Protein AF-A0A7W0CM43-F1 (afdb_monomer)

Radius of gyration: 15.95 Å; Cα contacts (8 Å, |Δi|>4): 182; chains: 1; bounding box: 46×28×42 Å

Foldseek 3Di:
DVLVCCLPVQLVCCQPPVVVPLAEDSLLLVLLLVLLPDALQVSLVSQLSSQQSNCVRDPHDPDGDQSSNLRSVLSNQLNVQSPDPDDDVCRNLVSLLPSSLVSLVSVLVVVVVPDDPVCCPVPRVVSSVSNCVRHNVSSNVSSVVVVVVVVVVVPD

Organism: NCBI:txid1032476

Nearest PDB structures (foldseek):
  4z7f-assembly2_D  TM=6.558E-01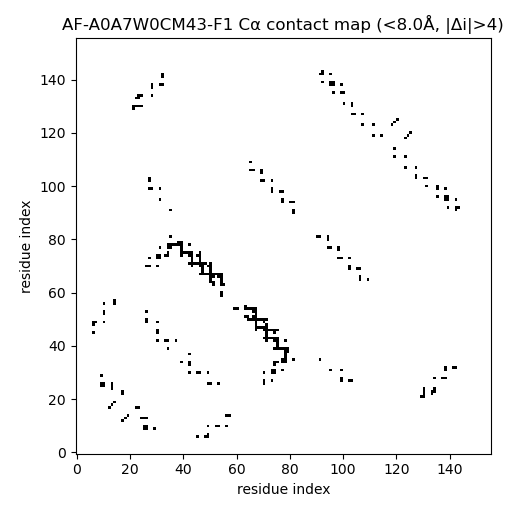  e=3.348E-01  Enterococcus faecalis V583
  4z7f-assembly1_A  TM=5.936E-01  e=2.764E-01  Enterococcus faecalis V583
  4hzu-assembly1_S  TM=6.975E-01  e=8.313E-01  Levilactobacillus brevis
  4z7f-assembly1_B  TM=5.959E-01  e=7.201E-01  Enterococcus faecalis V583
  4z7f-assembly2_C  TM=6.567E-01  e=4.441E+00  Enterococcus faecalis V583

pLDDT: mean 71.33, std 10.5, range [41.44, 88.31]

Sequence (156 aa):
MRYALLVIVVPLLQVTVVNRFGGPDLAVLVTAWLAIGLSPPRAAVFGFAAGLLADLVPPAAEVVGPTAAILCLTGYLCARLSMAREPRPGRKVIVVAVVVPAALLARELVSLAWRQPADWVSGGLAALAVNLAWTLPLALLLSLTRRAQTSRTRRG

Structure (mmCIF, N/CA/C/O backbone):
data_AF-A0A7W0CM43-F1
#
_entry.id   AF-A0A7W0CM43-F1
#
loop_
_atom_site.group_PDB
_atom_site.id
_atom_site.type_symbol
_atom_site.label_atom_id
_atom_site.label_alt_id
_atom_site.label_comp_id
_atom_site.label_asym_id
_atom_site.label_entity_id
_atom_site.label_seq_id
_atom_site.pdbx_PDB_ins_code
_atom_site.Cartn_x
_atom_site.Cartn_y
_atom_site.Cartn_z
_atom_site.occupancy
_atom_site.B_iso_or_equiv
_atom_site.auth_seq_id
_atom_site.auth_comp_id
_atom_site.auth_asym_id
_atom_site.auth_atom_id
_atom_site.pdbx_PDB_model_num
ATOM 1 N N . MET A 1 1 ? -21.682 1.248 -4.415 1.00 49.62 1 MET A N 1
ATOM 2 C CA . MET A 1 1 ? -21.346 2.110 -5.572 1.00 49.62 1 MET A CA 1
ATOM 3 C C . MET A 1 1 ? -20.106 2.982 -5.351 1.00 49.62 1 MET A C 1
ATOM 5 O O . MET A 1 1 ? -19.178 2.875 -6.134 1.00 49.62 1 MET A O 1
ATOM 9 N N . ARG A 1 2 ? -20.016 3.769 -4.265 1.00 58.97 2 ARG A N 1
ATOM 10 C CA . ARG A 1 2 ? -18.892 4.703 -4.007 1.00 58.97 2 ARG A CA 1
ATOM 11 C C . ARG A 1 2 ? -17.476 4.092 -4.051 1.00 58.97 2 ARG A C 1
ATOM 13 O O . ARG A 1 2 ? -16.559 4.724 -4.552 1.00 58.97 2 ARG A O 1
ATOM 20 N N . TYR A 1 3 ? -17.300 2.862 -3.566 1.00 57.34 3 TYR A N 1
ATOM 21 C CA . TYR A 1 3 ? -15.990 2.196 -3.529 1.00 57.34 3 TYR A CA 1
ATOM 22 C C . TYR A 1 3 ? -15.539 1.618 -4.876 1.00 57.34 3 TYR A C 1
ATOM 24 O O . TYR A 1 3 ? -14.344 1.563 -5.134 1.00 57.34 3 TYR A O 1
ATOM 32 N N . ALA A 1 4 ? -16.476 1.226 -5.744 1.00 66.06 4 ALA A N 1
ATOM 33 C CA . ALA A 1 4 ? -16.150 0.699 -7.070 1.00 66.06 4 ALA A CA 1
ATOM 34 C C . ALA A 1 4 ? -15.541 1.787 -7.966 1.00 66.06 4 ALA A C 1
ATOM 36 O O . ALA A 1 4 ? -14.596 1.530 -8.701 1.00 66.06 4 ALA A O 1
ATOM 37 N N . LEU A 1 5 ? -16.026 3.027 -7.827 1.00 64.31 5 LEU A N 1
ATOM 38 C CA . LEU A 1 5 ? -15.476 4.174 -8.543 1.00 64.31 5 LEU A CA 1
ATOM 39 C C . LEU A 1 5 ? -14.011 4.432 -8.156 1.00 64.31 5 LEU A C 1
ATOM 41 O O . LEU A 1 5 ? -13.183 4.661 -9.025 1.00 64.31 5 LEU A O 1
ATOM 45 N N . LEU A 1 6 ? -13.678 4.336 -6.863 1.00 61.91 6 LEU A N 1
ATOM 46 C CA . LEU A 1 6 ? -12.303 4.502 -6.380 1.00 61.91 6 LEU A CA 1
ATOM 47 C C . LEU A 1 6 ? -11.368 3.414 -6.919 1.00 61.91 6 LEU A C 1
ATOM 49 O O . LEU A 1 6 ? -10.243 3.722 -7.286 1.00 61.91 6 LEU A O 1
ATOM 53 N N . VAL A 1 7 ? -11.836 2.167 -7.013 1.00 62.62 7 VAL A N 1
ATOM 54 C CA . VAL A 1 7 ? -11.038 1.054 -7.559 1.00 62.62 7 VAL A CA 1
ATOM 55 C C . VAL A 1 7 ? -10.680 1.262 -9.025 1.00 62.62 7 VAL A C 1
ATOM 57 O O . VAL A 1 7 ? -9.618 0.830 -9.442 1.00 62.62 7 VAL A O 1
ATOM 60 N N . ILE A 1 8 ? -11.537 1.931 -9.795 1.00 63.78 8 ILE A N 1
ATOM 61 C CA . ILE A 1 8 ? -11.318 2.166 -11.227 1.00 63.78 8 ILE A CA 1
ATOM 62 C C . ILE A 1 8 ? -10.523 3.458 -11.452 1.00 63.78 8 ILE A C 1
ATOM 64 O O . ILE A 1 8 ? -9.545 3.474 -12.193 1.00 63.78 8 ILE A O 1
ATOM 68 N N . VAL A 1 9 ? -10.917 4.547 -10.786 1.00 66.25 9 VAL A N 1
ATOM 69 C CA . VAL A 1 9 ? -10.339 5.884 -10.998 1.00 66.25 9 VAL A CA 1
ATOM 70 C C . VAL A 1 9 ? -8.896 5.968 -10.510 1.00 66.25 9 VAL A C 1
ATOM 72 O O . VAL A 1 9 ? -8.079 6.630 -11.138 1.00 66.25 9 VAL A O 1
ATOM 75 N N . VAL A 1 10 ? -8.559 5.299 -9.409 1.00 64.56 10 VAL A N 1
ATOM 76 C CA . VAL A 1 10 ? -7.224 5.386 -8.801 1.00 64.56 10 VAL A CA 1
ATOM 77 C C . VAL A 1 10 ? -6.119 4.806 -9.693 1.00 64.56 10 VAL A C 1
ATOM 79 O O . VAL A 1 10 ? -5.163 5.538 -9.949 1.00 64.56 10 VAL A O 1
ATOM 82 N N . PRO A 1 11 ? -6.219 3.571 -10.222 1.00 58.25 11 PRO A N 1
ATOM 83 C CA . PRO A 1 11 ? -5.207 3.050 -11.140 1.00 58.25 11 PRO A CA 1
ATOM 84 C C . PRO A 1 11 ? -5.145 3.846 -12.453 1.00 58.25 11 PRO A C 1
ATOM 86 O O . PRO A 1 11 ? -4.050 4.098 -12.951 1.00 58.25 11 PRO A O 1
ATOM 89 N N . LEU A 1 12 ? -6.284 4.337 -12.966 1.00 61.41 12 LEU A N 1
ATOM 90 C CA . LEU A 1 12 ? -6.310 5.227 -14.135 1.00 61.41 12 LEU A CA 1
ATOM 91 C C . LEU A 1 12 ? -5.520 6.520 -13.886 1.00 61.41 12 LEU A C 1
ATOM 93 O O . LEU A 1 12 ? -4.721 6.924 -14.729 1.00 61.41 12 LEU A O 1
ATOM 97 N N . LEU A 1 13 ? -5.696 7.151 -12.722 1.00 61.25 13 LEU A N 1
ATOM 98 C CA . LEU A 1 13 ? -4.984 8.379 -12.352 1.00 61.25 13 LEU A CA 1
ATOM 99 C C . LEU A 1 13 ? -3.487 8.126 -12.108 1.00 61.25 13 LEU A C 1
ATOM 101 O O . LEU A 1 13 ? -2.639 8.939 -12.475 1.00 61.25 13 LEU A O 1
ATOM 105 N N . GLN A 1 14 ? -3.157 6.979 -11.514 1.00 55.78 14 GLN A N 1
ATOM 106 C CA . GLN A 1 14 ? -1.780 6.576 -11.240 1.00 55.78 14 GLN A CA 1
ATOM 107 C C . GLN A 1 14 ? -0.979 6.389 -12.528 1.00 55.78 14 GLN A C 1
ATOM 109 O O . GLN A 1 14 ? 0.166 6.827 -12.617 1.00 55.78 14 GLN A O 1
ATOM 114 N N . VAL A 1 15 ? -1.598 5.821 -13.557 1.00 54.41 15 VAL A N 1
ATOM 115 C CA . VAL A 1 15 ? -0.924 5.573 -14.835 1.00 54.41 15 VAL A CA 1
ATOM 116 C C . VAL A 1 15 ? -0.872 6.831 -15.695 1.00 54.41 15 VAL A C 1
ATOM 118 O O . VAL A 1 15 ? 0.152 7.101 -16.316 1.00 54.41 15 VAL A O 1
ATOM 121 N N . THR A 1 16 ? -1.942 7.629 -15.719 1.00 49.59 16 THR A N 1
ATOM 122 C CA . THR A 1 16 ? -2.018 8.815 -16.591 1.00 49.59 16 THR A CA 1
ATOM 123 C C . THR A 1 16 ? -1.238 10.016 -16.065 1.00 49.59 16 THR A C 1
ATOM 125 O O . THR A 1 16 ? -0.692 10.780 -16.860 1.00 49.59 16 THR A O 1
ATOM 128 N N . VAL A 1 17 ? -1.165 10.191 -14.742 1.00 53.25 17 VAL A N 1
ATOM 129 C CA . VAL A 1 17 ? -0.570 11.386 -14.124 1.00 53.25 17 VAL A CA 1
ATOM 130 C C . VAL A 1 17 ? 0.720 11.054 -13.386 1.00 53.25 17 VAL A C 1
ATOM 132 O O . VAL A 1 17 ? 1.715 11.749 -13.551 1.00 53.25 17 VAL A O 1
ATOM 135 N N . VAL A 1 18 ? 0.742 9.991 -12.581 1.00 53.72 18 VAL A N 1
ATOM 136 C CA . VAL A 1 18 ? 1.836 9.769 -11.618 1.00 53.72 18 VAL A CA 1
ATOM 137 C C . VAL A 1 18 ? 3.038 9.062 -12.234 1.00 53.72 18 VAL A C 1
ATOM 139 O O . VAL A 1 18 ? 4.175 9.461 -11.972 1.00 53.72 18 VAL A O 1
ATOM 142 N N . ASN A 1 19 ? 2.806 8.083 -13.113 1.00 53.47 19 ASN A N 1
ATOM 143 C CA . ASN A 1 19 ? 3.884 7.356 -13.792 1.00 53.47 19 ASN A CA 1
ATOM 144 C C . ASN A 1 19 ? 4.724 8.260 -14.720 1.00 53.47 19 ASN A C 1
ATOM 146 O O . ASN A 1 19 ? 5.828 7.902 -15.115 1.00 53.47 19 ASN A O 1
ATOM 150 N N . ARG A 1 20 ? 4.228 9.469 -15.028 1.00 41.53 20 ARG A N 1
ATOM 151 C CA . ARG A 1 20 ? 4.936 10.487 -15.814 1.00 41.53 20 ARG A CA 1
ATOM 152 C C . ARG A 1 20 ? 5.864 11.388 -14.985 1.00 41.53 20 ARG A C 1
ATOM 154 O O . ARG A 1 20 ? 6.720 12.043 -15.568 1.00 41.53 20 ARG A O 1
ATOM 161 N N . PHE A 1 21 ? 5.723 11.415 -13.655 1.00 41.44 21 PHE A N 1
ATOM 162 C CA . PHE A 1 21 ? 6.475 12.320 -12.766 1.00 41.44 21 PHE A CA 1
ATOM 163 C C . PHE A 1 21 ? 7.217 11.620 -11.609 1.00 41.44 21 PHE A C 1
ATOM 165 O O . PHE A 1 21 ? 7.810 12.304 -10.780 1.00 41.44 21 PHE A O 1
ATOM 172 N N . GLY A 1 22 ? 7.199 10.283 -11.524 1.00 54.09 22 GLY A N 1
ATOM 173 C CA . GLY A 1 22 ? 7.863 9.546 -10.434 1.00 54.09 22 GLY A CA 1
ATOM 174 C C . GLY A 1 22 ? 7.218 9.761 -9.056 1.00 54.09 22 GLY A C 1
ATOM 175 O O . GLY A 1 22 ? 7.905 9.732 -8.038 1.00 54.09 22 GLY A O 1
ATOM 176 N N . GLY A 1 23 ? 5.912 10.045 -9.026 1.00 56.50 23 GLY A N 1
ATOM 177 C CA . GLY A 1 23 ? 5.183 10.361 -7.796 1.00 56.50 23 GLY A CA 1
ATOM 178 C C . GLY A 1 23 ? 4.761 9.131 -6.965 1.00 56.50 23 GLY A C 1
ATOM 179 O O . GLY A 1 23 ? 5.104 7.998 -7.297 1.00 56.50 23 GLY A O 1
ATOM 180 N N . PRO A 1 24 ? 4.007 9.345 -5.870 1.00 55.00 24 PRO A N 1
ATOM 181 C CA . PRO A 1 24 ? 3.700 8.327 -4.862 1.00 55.00 24 PRO A CA 1
ATOM 182 C C . PRO A 1 24 ? 2.849 7.175 -5.400 1.00 55.00 24 PRO A C 1
ATOM 184 O O . PRO A 1 24 ? 1.965 7.371 -6.236 1.00 55.00 24 PRO A O 1
ATOM 187 N N . ASP A 1 25 ? 3.031 5.982 -4.835 1.00 70.00 25 ASP A N 1
ATOM 188 C CA . ASP A 1 25 ? 2.206 4.824 -5.172 1.00 70.00 25 ASP A CA 1
ATOM 189 C C . ASP A 1 25 ? 0.764 4.981 -4.656 1.00 70.00 25 ASP A C 1
ATOM 191 O O . ASP A 1 25 ? 0.440 4.654 -3.508 1.00 70.00 25 ASP A O 1
ATOM 195 N N . LEU A 1 26 ? -0.119 5.497 -5.516 1.00 65.00 26 LEU A N 1
ATOM 196 C CA . LEU A 1 26 ? -1.522 5.747 -5.180 1.00 65.00 26 LEU A CA 1
ATOM 197 C C . LEU A 1 26 ? -2.296 4.455 -4.871 1.00 65.00 26 LEU A C 1
ATOM 199 O O . LEU A 1 26 ? -3.220 4.496 -4.060 1.00 65.00 26 LEU A O 1
ATOM 203 N N . ALA A 1 27 ? -1.922 3.312 -5.444 1.00 70.19 27 ALA A N 1
ATOM 204 C CA . ALA A 1 27 ? -2.584 2.029 -5.244 1.00 70.19 27 ALA A CA 1
ATOM 205 C C . ALA A 1 27 ? -2.330 1.521 -3.827 1.00 70.19 27 ALA A C 1
ATOM 207 O O . ALA A 1 27 ? -3.277 1.148 -3.124 1.00 70.19 27 ALA A O 1
ATOM 208 N N . VAL A 1 28 ? -1.080 1.594 -3.360 1.00 68.62 28 VAL A N 1
ATOM 209 C CA . VAL A 1 28 ? -0.735 1.303 -1.961 1.00 68.62 28 VAL A CA 1
ATOM 210 C C . VAL A 1 28 ? -1.426 2.301 -1.025 1.00 68.62 28 VAL A C 1
ATOM 212 O O . VAL A 1 28 ? -2.037 1.892 -0.032 1.00 68.62 28 VAL A O 1
ATOM 215 N N . LEU A 1 29 ? -1.408 3.596 -1.365 1.00 69.06 29 LEU A N 1
ATOM 216 C CA . LEU A 1 29 ? -1.996 4.664 -0.549 1.00 69.06 29 LEU A CA 1
ATOM 217 C C . LEU A 1 29 ? -3.511 4.484 -0.355 1.00 69.06 29 LEU A C 1
ATOM 219 O O . LEU A 1 29 ? -4.019 4.527 0.768 1.00 69.06 29 LEU A O 1
ATOM 223 N N . VAL A 1 30 ? -4.239 4.243 -1.447 1.00 71.56 30 VAL A N 1
ATOM 224 C CA . VAL A 1 30 ? -5.696 4.069 -1.448 1.00 71.56 30 VAL A CA 1
ATOM 225 C C . VAL A 1 30 ? -6.089 2.751 -0.798 1.00 71.56 30 VAL A C 1
ATOM 227 O O . VAL A 1 30 ? -7.050 2.729 -0.026 1.00 71.56 30 VAL A O 1
ATOM 230 N N . THR A 1 31 ? -5.340 1.673 -1.038 1.00 77.38 31 THR A N 1
ATOM 231 C CA . THR A 1 31 ? -5.604 0.370 -0.410 1.00 77.38 31 THR A CA 1
ATOM 232 C C . THR A 1 31 ? -5.449 0.462 1.106 1.00 77.38 31 THR A C 1
ATOM 234 O O . THR A 1 31 ? -6.356 0.067 1.844 1.00 77.38 31 THR A O 1
ATOM 237 N N . ALA A 1 32 ? -4.355 1.059 1.590 1.00 74.62 32 ALA A N 1
ATOM 238 C CA . ALA A 1 32 ? -4.131 1.268 3.019 1.00 74.62 32 ALA A CA 1
ATOM 239 C C . ALA A 1 32 ? -5.202 2.181 3.636 1.00 74.62 32 ALA A C 1
ATOM 241 O O . ALA A 1 32 ? -5.745 1.883 4.704 1.00 74.62 32 ALA A O 1
ATOM 242 N N . TRP A 1 33 ? -5.563 3.266 2.946 1.00 73.94 33 TRP A N 1
ATOM 243 C CA . TRP A 1 33 ? -6.596 4.185 3.411 1.00 73.94 33 TRP A CA 1
ATOM 244 C C . TRP A 1 33 ? -7.965 3.502 3.493 1.00 73.94 33 TRP A C 1
ATOM 246 O O . TRP A 1 33 ? -8.637 3.584 4.521 1.00 73.94 33 TRP A O 1
ATOM 256 N N . LEU A 1 34 ? -8.390 2.773 2.462 1.00 72.88 34 LEU A N 1
ATOM 257 C CA . LEU A 1 34 ? -9.661 2.047 2.469 1.00 72.88 34 LEU A CA 1
ATOM 258 C C . LEU A 1 34 ? -9.683 0.957 3.548 1.00 72.88 34 LEU A C 1
ATOM 260 O O . LEU A 1 34 ? -10.634 0.915 4.331 1.00 72.88 34 LEU A O 1
ATOM 264 N N . ALA A 1 35 ? -8.623 0.158 3.679 1.00 77.62 35 ALA A N 1
ATOM 265 C CA . ALA A 1 35 ? -8.554 -0.982 4.598 1.00 77.62 35 ALA A CA 1
ATOM 266 C C . ALA A 1 35 ? -8.893 -0.643 6.061 1.00 77.62 35 ALA A C 1
ATOM 268 O O . ALA A 1 35 ? -9.509 -1.443 6.758 1.00 77.62 35 ALA A O 1
ATOM 269 N N . ILE A 1 36 ? -8.580 0.570 6.524 1.00 73.69 36 ILE A N 1
ATOM 270 C CA . ILE A 1 36 ? -8.862 1.027 7.899 1.00 73.69 36 ILE A CA 1
ATOM 271 C C . ILE A 1 36 ? -10.372 1.072 8.230 1.00 73.69 36 ILE A C 1
ATOM 273 O O . ILE A 1 36 ? -10.742 1.095 9.408 1.00 73.69 36 ILE A O 1
ATOM 277 N N . GLY A 1 37 ? -11.242 1.134 7.217 1.00 77.62 37 GLY A N 1
ATOM 278 C CA . GLY A 1 37 ? -12.701 1.193 7.368 1.00 77.62 37 GLY A CA 1
ATOM 279 C C . GLY A 1 37 ? -13.444 -0.067 6.918 1.00 77.62 37 GLY A C 1
ATOM 280 O O . GLY A 1 37 ? -14.664 -0.118 7.044 1.00 77.62 37 GLY A O 1
ATOM 281 N N . LEU A 1 38 ? -12.742 -1.069 6.383 1.00 80.44 38 LEU A N 1
ATOM 282 C CA . LEU A 1 38 ? -13.344 -2.299 5.873 1.00 80.44 38 LEU A CA 1
ATOM 283 C C . LEU A 1 38 ? -13.007 -3.499 6.763 1.00 80.44 38 LEU A C 1
ATOM 285 O O . LEU A 1 38 ? -11.992 -3.530 7.450 1.00 80.44 38 LEU A O 1
ATOM 289 N N . SER A 1 39 ? -13.856 -4.525 6.716 1.00 84.25 39 SER A N 1
ATOM 290 C CA . SER A 1 39 ? -13.535 -5.847 7.264 1.00 84.25 39 SER A CA 1
ATOM 291 C C . SER A 1 39 ? -12.361 -6.485 6.503 1.00 84.25 39 SER A C 1
ATOM 293 O O . SER A 1 39 ? -12.304 -6.304 5.281 1.00 84.25 39 SER A O 1
ATOM 295 N N . PRO A 1 40 ? -11.517 -7.315 7.147 1.00 85.50 40 PRO A N 1
ATOM 296 C CA . PRO A 1 40 ? -10.346 -7.929 6.519 1.00 85.50 40 PRO A CA 1
ATOM 297 C C . PRO A 1 40 ? -10.595 -8.621 5.169 1.00 85.50 40 PRO A C 1
ATOM 299 O O . PRO A 1 40 ? -9.872 -8.302 4.228 1.00 85.50 40 PRO A O 1
ATOM 302 N N . PRO A 1 41 ? -11.623 -9.480 4.992 1.00 86.81 41 PRO A N 1
ATOM 303 C CA . PRO A 1 41 ? -11.850 -10.133 3.700 1.00 86.81 41 PRO A CA 1
ATOM 304 C C . PRO A 1 41 ? -12.260 -9.143 2.604 1.00 86.81 41 PRO A C 1
ATOM 306 O O . PRO A 1 41 ? -11.797 -9.246 1.474 1.00 86.81 41 PRO A O 1
ATOM 309 N N . ARG A 1 42 ? -13.067 -8.124 2.929 1.00 81.44 42 ARG A N 1
ATOM 310 C CA . ARG A 1 42 ? -13.408 -7.073 1.957 1.00 81.44 42 ARG A CA 1
ATOM 311 C C . ARG A 1 42 ? -12.168 -6.266 1.571 1.00 81.44 42 ARG A C 1
ATOM 313 O O . ARG A 1 42 ? -11.956 -6.028 0.391 1.00 81.44 42 ARG A O 1
ATOM 320 N N . ALA A 1 43 ? -11.336 -5.885 2.540 1.00 84.25 43 ALA A N 1
ATOM 321 C CA . ALA A 1 43 ? -10.093 -5.162 2.275 1.00 84.25 43 ALA A CA 1
ATOM 322 C C . ALA A 1 43 ? -9.117 -5.972 1.401 1.00 84.25 43 ALA A C 1
ATOM 324 O O . ALA A 1 43 ? -8.479 -5.394 0.526 1.00 84.25 43 ALA A O 1
ATOM 325 N N . ALA A 1 44 ? -9.058 -7.295 1.590 1.00 83.69 44 ALA A N 1
ATOM 326 C CA . ALA A 1 44 ? -8.271 -8.205 0.760 1.00 83.69 44 ALA A CA 1
ATOM 327 C C . ALA A 1 44 ? -8.749 -8.211 -0.700 1.00 83.69 44 ALA A C 1
ATOM 329 O O . ALA A 1 44 ? -7.952 -7.994 -1.606 1.00 83.69 44 ALA A O 1
ATOM 330 N N . VAL A 1 45 ? -10.060 -8.368 -0.929 1.00 84.62 45 VAL A N 1
ATOM 331 C CA . VAL A 1 45 ? -10.655 -8.347 -2.280 1.00 84.62 45 VAL A CA 1
ATOM 332 C C . VAL A 1 45 ? -10.416 -7.004 -2.975 1.00 84.62 45 VAL A C 1
ATOM 334 O O . VAL A 1 45 ? -10.057 -6.973 -4.149 1.00 84.62 45 VAL A O 1
ATOM 337 N N . PHE A 1 46 ? -10.569 -5.893 -2.249 1.00 82.75 46 PHE A N 1
ATOM 338 C CA . PHE A 1 46 ? -10.284 -4.559 -2.782 1.00 82.75 46 PHE A CA 1
ATOM 339 C C . PHE A 1 46 ? -8.806 -4.390 -3.163 1.00 82.75 46 PHE A C 1
ATOM 341 O O . PHE A 1 46 ? -8.521 -3.877 -4.243 1.00 82.75 46 PHE A O 1
ATOM 348 N N . GLY A 1 47 ? -7.881 -4.841 -2.310 1.00 82.81 47 GLY A N 1
ATOM 349 C CA . GLY A 1 47 ? -6.446 -4.809 -2.597 1.00 82.81 47 GLY A CA 1
ATOM 350 C C . GLY A 1 47 ? -6.065 -5.692 -3.786 1.00 82.81 47 GLY A C 1
ATOM 351 O O . GLY A 1 47 ? -5.319 -5.254 -4.655 1.00 82.81 47 GLY A O 1
ATOM 352 N N . PHE A 1 48 ? -6.638 -6.894 -3.877 1.00 86.19 48 PHE A N 1
ATOM 353 C CA . PHE A 1 48 ? -6.434 -7.797 -5.009 1.00 86.19 48 PHE A CA 1
ATOM 354 C C . PHE A 1 48 ? -6.896 -7.170 -6.326 1.00 86.19 48 PHE A C 1
ATOM 356 O O . PHE A 1 48 ? -6.134 -7.137 -7.285 1.00 86.19 48 PHE A O 1
ATOM 363 N N . ALA A 1 49 ? -8.114 -6.618 -6.365 1.00 81.31 49 ALA A N 1
ATOM 364 C CA . ALA A 1 49 ? -8.642 -5.968 -7.562 1.00 81.31 49 ALA A CA 1
ATOM 365 C C . ALA A 1 49 ? -7.788 -4.761 -7.984 1.00 81.31 49 ALA A C 1
ATOM 367 O O . ALA A 1 49 ? -7.504 -4.593 -9.167 1.00 81.31 49 ALA A O 1
ATOM 368 N N . ALA A 1 50 ? -7.339 -3.948 -7.022 1.00 81.06 50 ALA A N 1
ATOM 369 C CA . ALA A 1 50 ? -6.459 -2.816 -7.293 1.00 81.06 50 ALA A CA 1
ATOM 370 C C . ALA A 1 50 ? -5.097 -3.259 -7.850 1.00 81.06 50 ALA A C 1
ATOM 372 O O . ALA A 1 50 ? -4.607 -2.656 -8.801 1.00 81.06 50 ALA A O 1
ATOM 373 N N . GLY A 1 51 ? -4.499 -4.316 -7.296 1.00 79.50 51 GLY A N 1
ATOM 374 C CA . GLY A 1 51 ? -3.220 -4.827 -7.786 1.00 79.50 51 GLY A CA 1
ATOM 375 C C . GLY A 1 51 ? -3.321 -5.572 -9.106 1.00 79.50 51 GLY A C 1
ATOM 376 O O . GLY A 1 51 ? -2.416 -5.451 -9.916 1.00 79.50 51 GLY A O 1
ATOM 377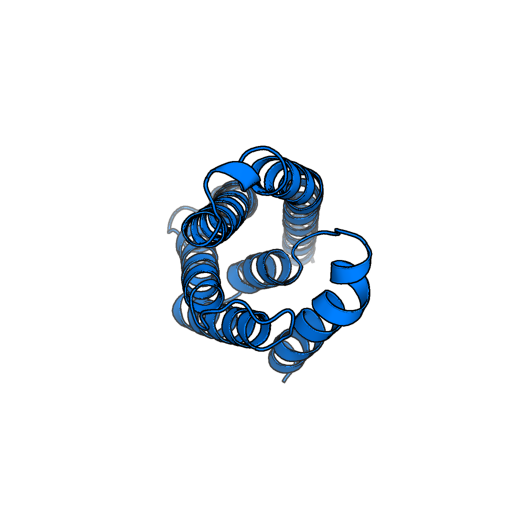 N N . LEU A 1 52 ? -4.446 -6.235 -9.379 1.00 80.38 52 LEU A N 1
ATOM 378 C CA . LEU A 1 52 ? -4.711 -6.818 -10.691 1.00 80.38 52 LEU A CA 1
ATOM 379 C C . LEU A 1 52 ? -4.838 -5.723 -11.756 1.00 80.38 52 LEU A C 1
ATOM 381 O O . LEU A 1 52 ? -4.270 -5.845 -12.832 1.00 80.38 52 LEU A O 1
ATOM 385 N N . LEU A 1 53 ? -5.531 -4.623 -11.445 1.00 76.12 53 LEU A N 1
ATOM 386 C CA . LEU A 1 53 ? -5.569 -3.458 -12.328 1.00 76.12 53 LEU A CA 1
ATOM 387 C C . LEU A 1 53 ? -4.175 -2.849 -12.506 1.00 76.12 53 LEU A C 1
ATOM 389 O O . LEU A 1 53 ? -3.828 -2.491 -13.621 1.00 76.12 53 LEU A O 1
ATOM 393 N N . ALA A 1 54 ? -3.364 -2.766 -11.450 1.00 74.25 54 ALA A N 1
ATOM 394 C CA . ALA A 1 54 ? -1.991 -2.274 -11.558 1.00 74.25 54 ALA A CA 1
ATOM 395 C C . ALA A 1 54 ? -1.104 -3.178 -12.435 1.00 74.25 54 ALA A C 1
ATOM 397 O O . ALA A 1 54 ? -0.323 -2.655 -13.219 1.00 74.25 54 ALA A O 1
ATOM 398 N N . ASP A 1 55 ? -1.263 -4.501 -12.346 1.00 75.00 55 ASP A N 1
ATOM 399 C CA . ASP A 1 55 ? -0.546 -5.464 -13.194 1.00 75.00 55 ASP A CA 1
ATOM 400 C C . ASP A 1 55 ? -1.027 -5.430 -14.660 1.00 75.00 55 ASP A C 1
ATOM 402 O O . ASP A 1 55 ? -0.265 -5.751 -15.568 1.00 75.00 55 ASP A O 1
ATOM 406 N N . LEU A 1 56 ? -2.287 -5.048 -14.909 1.00 69.94 56 LEU A N 1
ATOM 407 C CA . LEU A 1 56 ? -2.870 -4.953 -16.255 1.00 69.94 56 LEU A CA 1
ATOM 408 C C . LEU A 1 56 ? -2.543 -3.641 -16.978 1.00 69.94 56 LEU A C 1
ATOM 410 O O . LEU A 1 56 ? -2.694 -3.573 -18.200 1.00 69.94 56 LEU A O 1
ATOM 414 N N . VAL A 1 57 ? -2.143 -2.589 -16.259 1.00 62.62 57 VAL A N 1
ATOM 415 C CA . VAL A 1 57 ? -1.855 -1.297 -16.885 1.00 62.62 57 VAL A CA 1
ATOM 416 C C . VAL A 1 57 ? -0.366 -1.208 -17.280 1.00 62.62 57 VAL A C 1
ATOM 418 O O . VAL A 1 57 ? 0.492 -1.442 -16.433 1.00 62.62 57 VAL A O 1
ATOM 421 N N . PRO A 1 58 ? -0.019 -0.855 -18.538 1.00 55.00 58 PRO A N 1
ATOM 422 C CA . PRO A 1 58 ? 1.371 -0.851 -19.011 1.00 55.00 58 PRO A CA 1
ATOM 423 C C . PRO A 1 58 ? 2.246 0.193 -18.285 1.00 55.00 58 PRO A C 1
ATOM 425 O O . PRO A 1 58 ? 1.741 1.268 -17.947 1.00 55.00 58 PRO A O 1
ATOM 428 N N . PRO A 1 59 ? 3.560 -0.044 -18.089 1.00 51.22 59 PRO A N 1
ATOM 429 C CA . PRO A 1 59 ? 4.439 -0.910 -18.875 1.00 51.22 59 PRO A CA 1
ATOM 430 C C . PRO A 1 59 ? 4.332 -2.365 -18.427 1.00 51.22 59 PRO A C 1
ATOM 432 O O . PRO A 1 59 ? 4.456 -2.654 -17.244 1.00 51.22 59 PRO A O 1
ATOM 435 N N . ALA A 1 60 ? 4.069 -3.270 -19.371 1.00 47.88 60 ALA A N 1
ATOM 436 C CA . ALA A 1 60 ? 3.920 -4.690 -19.087 1.00 47.88 60 ALA A CA 1
ATOM 437 C C . ALA A 1 60 ? 5.157 -5.206 -18.332 1.00 47.88 60 ALA A C 1
ATOM 439 O O . ALA A 1 60 ? 6.241 -5.305 -18.904 1.00 47.88 60 ALA A O 1
ATOM 440 N N . ALA A 1 61 ? 4.997 -5.513 -17.044 1.00 56.28 61 ALA A N 1
ATOM 441 C CA . ALA A 1 61 ? 5.894 -6.444 -16.385 1.00 56.28 61 ALA A CA 1
ATOM 442 C C . ALA A 1 61 ? 5.709 -7.803 -17.072 1.00 56.28 61 ALA A C 1
ATOM 444 O O . ALA A 1 61 ? 4.593 -8.162 -17.446 1.00 56.28 61 ALA A O 1
ATOM 445 N N . GLU A 1 62 ? 6.784 -8.572 -17.226 1.00 57.44 62 GLU A N 1
ATOM 446 C CA . GLU A 1 62 ? 6.741 -9.885 -17.888 1.00 57.44 62 GLU A CA 1
ATOM 447 C C . GLU A 1 62 ? 5.812 -10.894 -17.173 1.00 57.44 62 GLU A C 1
ATOM 449 O O . GLU A 1 62 ? 5.489 -11.943 -17.728 1.00 57.44 62 GLU A O 1
ATOM 454 N N . VAL A 1 63 ? 5.341 -10.571 -15.956 1.00 66.88 63 VAL A N 1
ATOM 455 C CA . VAL A 1 63 ? 4.503 -11.430 -15.111 1.00 66.88 63 VAL A CA 1
ATOM 456 C C . VAL A 1 63 ? 3.360 -10.644 -14.457 1.00 66.88 63 VAL A C 1
ATOM 458 O O . VAL A 1 63 ? 3.585 -9.692 -13.711 1.00 66.88 63 VAL A O 1
ATOM 461 N N . VAL A 1 64 ? 2.125 -11.104 -14.679 1.00 76.75 64 VAL A N 1
ATOM 462 C CA . VAL A 1 64 ? 0.896 -10.605 -14.033 1.00 76.75 64 VAL A CA 1
ATOM 463 C C . VAL A 1 64 ? 0.665 -11.331 -12.705 1.00 76.75 64 VAL A C 1
ATOM 465 O O . VAL A 1 64 ? 0.830 -12.548 -12.629 1.00 76.75 64 VAL A O 1
ATOM 468 N N . GLY A 1 65 ? 0.234 -10.615 -11.660 1.00 75.31 65 GLY A N 1
ATOM 469 C CA . GLY A 1 65 ? -0.178 -11.198 -10.378 1.00 75.31 65 GLY A CA 1
ATOM 470 C C . GLY A 1 65 ? 0.641 -10.813 -9.135 1.00 75.31 65 GLY A C 1
ATOM 471 O O . GLY A 1 65 ? 0.052 -10.808 -8.046 1.00 75.31 65 GLY A O 1
ATOM 472 N N . PRO A 1 66 ? 1.947 -10.476 -9.207 1.00 82.75 66 PRO A N 1
ATOM 473 C CA . PRO A 1 66 ? 2.699 -10.129 -8.004 1.00 82.75 66 PRO A CA 1
ATOM 474 C C . PRO A 1 66 ? 2.148 -8.897 -7.276 1.00 82.75 66 PRO A C 1
ATOM 476 O O . PRO A 1 66 ? 2.023 -8.914 -6.047 1.00 82.75 66 PRO A O 1
ATOM 479 N N . THR A 1 67 ? 1.742 -7.851 -8.003 1.00 82.50 67 THR A N 1
ATOM 480 C CA . THR A 1 67 ? 1.177 -6.644 -7.380 1.00 82.50 67 THR A CA 1
ATOM 481 C C . THR A 1 67 ? -0.204 -6.928 -6.793 1.00 82.50 67 THR A C 1
ATOM 483 O O . THR A 1 67 ? -0.517 -6.449 -5.697 1.00 82.50 67 THR A O 1
ATOM 486 N N . ALA A 1 68 ? -1.009 -7.769 -7.455 1.00 85.88 68 ALA A N 1
ATOM 487 C CA . ALA A 1 68 ? -2.289 -8.256 -6.930 1.00 85.88 68 ALA A CA 1
ATOM 488 C C . ALA A 1 68 ? -2.140 -8.968 -5.574 1.00 85.88 68 ALA A C 1
ATOM 490 O O . ALA A 1 68 ? -2.878 -8.668 -4.628 1.00 85.88 68 ALA A O 1
ATOM 491 N N . ALA A 1 69 ? -1.161 -9.867 -5.444 1.00 85.00 69 ALA A N 1
ATOM 492 C CA . ALA A 1 69 ? -0.898 -10.583 -4.196 1.00 85.00 69 ALA A CA 1
ATOM 493 C C . ALA A 1 69 ? -0.422 -9.643 -3.072 1.00 85.00 69 ALA A C 1
ATOM 495 O O . ALA A 1 69 ? -0.940 -9.705 -1.950 1.00 85.00 69 ALA A O 1
ATOM 496 N N . ILE A 1 70 ? 0.511 -8.733 -3.376 1.00 87.44 70 ILE A N 1
ATOM 497 C CA . ILE A 1 70 ? 1.049 -7.763 -2.408 1.00 87.44 70 ILE A CA 1
ATOM 498 C C . ILE A 1 70 ? -0.066 -6.861 -1.874 1.00 87.44 70 ILE A C 1
ATOM 500 O O . ILE A 1 70 ? -0.211 -6.707 -0.657 1.00 87.44 70 ILE A O 1
ATOM 504 N N . LEU A 1 71 ? -0.892 -6.285 -2.751 1.00 83.69 71 LEU A N 1
ATOM 505 C CA . LEU A 1 71 ? -1.962 -5.378 -2.328 1.00 83.69 71 LEU A CA 1
ATOM 506 C C . LEU A 1 71 ? -3.102 -6.103 -1.605 1.00 83.69 71 LEU A C 1
ATOM 508 O O . LEU A 1 71 ? -3.655 -5.553 -0.649 1.00 83.69 71 LEU A O 1
ATOM 512 N N . CYS A 1 72 ? -3.406 -7.350 -1.975 1.00 87.88 72 CYS A N 1
ATOM 513 C CA . CYS A 1 72 ? -4.338 -8.205 -1.234 1.00 87.88 72 CYS A CA 1
ATOM 514 C C . CYS A 1 72 ? -3.902 -8.378 0.232 1.00 87.88 72 CYS A C 1
ATOM 516 O O . CYS A 1 72 ? -4.664 -8.077 1.160 1.00 87.88 72 CYS A O 1
ATOM 518 N N . LEU A 1 73 ? -2.645 -8.781 0.449 1.00 88.31 73 LEU A N 1
ATOM 519 C CA . LEU A 1 73 ? -2.066 -8.949 1.785 1.00 88.31 73 LEU A CA 1
ATOM 520 C C . LEU A 1 73 ? -1.9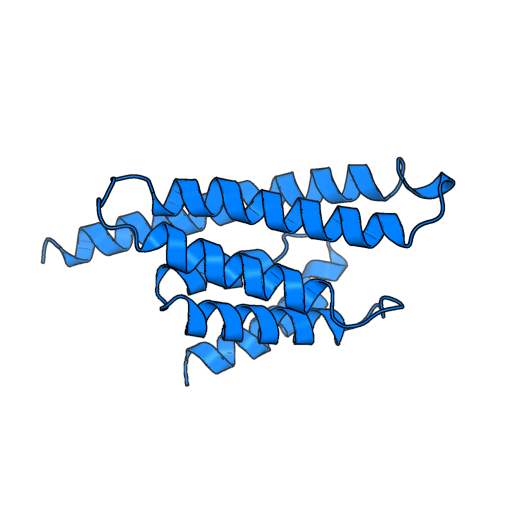99 -7.625 2.550 1.00 88.31 73 LEU A C 1
ATOM 522 O O . LEU A 1 73 ? -2.370 -7.569 3.722 1.00 88.31 73 LEU A O 1
ATOM 526 N N . THR A 1 74 ? -1.589 -6.549 1.881 1.00 86.31 74 THR A N 1
ATOM 527 C CA . THR A 1 74 ? -1.508 -5.197 2.454 1.00 86.31 74 THR A CA 1
ATOM 528 C C . THR A 1 74 ? -2.869 -4.745 2.982 1.00 86.31 74 THR A C 1
ATOM 530 O O . THR A 1 74 ? -2.985 -4.323 4.136 1.00 86.31 74 THR A O 1
ATOM 533 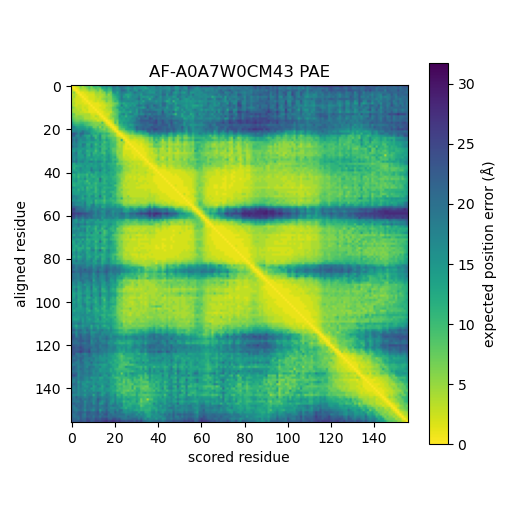N N . GLY A 1 75 ? -3.925 -4.887 2.174 1.00 84.56 75 GLY A N 1
ATOM 534 C CA . GLY A 1 75 ? -5.294 -4.550 2.564 1.00 84.56 75 GLY A CA 1
ATOM 535 C C . GLY A 1 75 ? -5.791 -5.399 3.735 1.00 84.56 75 GLY A C 1
ATOM 536 O O . GLY A 1 75 ? -6.315 -4.862 4.716 1.00 84.56 75 GLY A O 1
ATOM 537 N N . TYR A 1 76 ? -5.568 -6.715 3.676 1.00 86.75 76 TYR A N 1
ATOM 538 C CA . TYR A 1 76 ? -5.941 -7.640 4.746 1.00 86.75 76 TYR A CA 1
ATOM 539 C C . TYR A 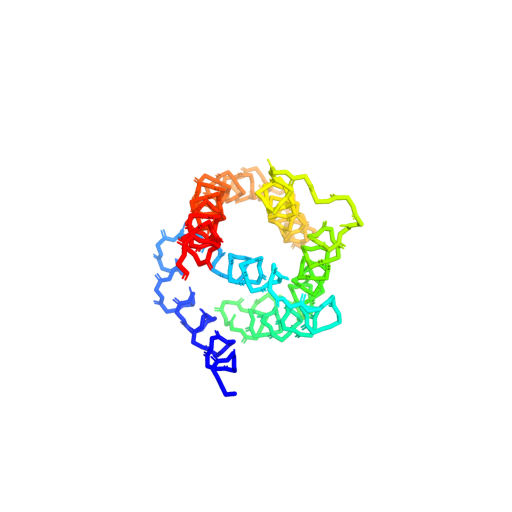1 76 ? -5.254 -7.301 6.075 1.00 86.75 76 TYR A C 1
ATOM 541 O O . TYR A 1 76 ? -5.922 -7.189 7.107 1.00 86.75 76 TYR A O 1
ATOM 549 N N . LEU A 1 77 ? -3.933 -7.099 6.062 1.00 86.00 77 LEU A N 1
ATOM 550 C CA . LEU A 1 77 ? -3.140 -6.798 7.255 1.00 86.00 77 LEU A CA 1
ATOM 551 C C . LEU A 1 77 ? -3.509 -5.437 7.842 1.00 86.00 77 LEU A C 1
ATOM 553 O O . LEU A 1 77 ? -3.732 -5.343 9.050 1.00 86.00 77 LEU A O 1
ATOM 557 N N . CYS A 1 78 ? -3.665 -4.407 7.006 1.00 84.69 78 CYS A N 1
ATOM 558 C CA . CYS A 1 78 ? -4.114 -3.090 7.455 1.00 84.69 78 CYS A CA 1
ATOM 559 C C . CYS A 1 78 ? -5.463 -3.163 8.177 1.00 84.69 78 CYS A C 1
ATOM 561 O O . CYS A 1 78 ? -5.608 -2.603 9.268 1.00 84.69 78 CYS A O 1
ATOM 563 N N . ALA A 1 79 ? -6.437 -3.883 7.615 1.00 84.94 79 ALA A N 1
ATOM 564 C CA . ALA A 1 79 ? -7.751 -4.062 8.226 1.00 84.94 79 ALA A CA 1
ATOM 565 C C . ALA A 1 79 ? -7.678 -4.901 9.513 1.00 84.94 79 ALA A C 1
ATOM 567 O O . ALA A 1 79 ? -8.184 -4.488 10.560 1.00 84.94 79 ALA A O 1
ATOM 568 N N . ARG A 1 80 ? -6.991 -6.050 9.474 1.00 87.56 80 ARG A N 1
ATOM 569 C CA . ARG A 1 80 ? -6.896 -6.989 10.604 1.00 87.56 80 ARG A CA 1
ATOM 570 C C . ARG A 1 80 ? -6.177 -6.377 11.802 1.00 87.56 80 ARG A C 1
ATOM 572 O O . ARG A 1 80 ? -6.670 -6.472 12.925 1.00 87.56 80 ARG A O 1
ATOM 579 N N . LEU A 1 81 ? -5.047 -5.709 11.580 1.00 84.25 81 LEU A N 1
ATOM 580 C CA . LEU A 1 81 ? -4.280 -5.055 12.646 1.00 84.25 81 LEU A CA 1
ATOM 581 C C . LEU A 1 81 ? -4.995 -3.803 13.177 1.00 84.25 81 LEU A C 1
ATOM 583 O O . LEU A 1 81 ? -4.908 -3.483 14.364 1.00 84.25 81 LEU A O 1
ATOM 587 N N . SER A 1 82 ? -5.779 -3.127 12.332 1.00 80.81 82 SER A N 1
ATOM 588 C CA . SER A 1 82 ? -6.617 -2.002 12.759 1.00 80.81 82 SER A CA 1
ATOM 589 C C . SER A 1 82 ? -7.822 -2.416 13.606 1.00 80.81 82 SER A C 1
ATOM 591 O O . SER A 1 82 ? -8.358 -1.554 14.306 1.00 80.81 82 SER A O 1
ATOM 593 N N . MET A 1 83 ? -8.222 -3.694 13.601 1.00 78.12 83 MET A N 1
ATOM 594 C CA . MET A 1 83 ? -9.384 -4.241 14.324 1.00 78.12 83 MET A CA 1
ATOM 595 C C . MET A 1 83 ? -9.058 -4.966 15.643 1.00 78.12 83 MET A C 1
ATOM 597 O O . MET A 1 83 ? -9.964 -5.500 16.274 1.00 78.12 83 MET A O 1
ATOM 601 N N . ALA A 1 84 ? -7.802 -4.979 16.103 1.00 74.38 84 ALA A N 1
ATOM 602 C CA . ALA A 1 84 ? -7.439 -5.674 17.345 1.00 74.38 84 ALA A CA 1
ATOM 603 C C . ALA A 1 84 ? -8.266 -5.217 18.576 1.00 74.38 84 ALA A C 1
ATOM 605 O O . ALA A 1 84 ? -8.711 -4.065 18.659 1.00 74.38 84 ALA A O 1
ATOM 606 N N . ARG A 1 85 ? -8.457 -6.129 19.539 1.00 66.69 85 ARG A N 1
ATOM 607 C CA . ARG A 1 85 ? -9.406 -5.979 20.662 1.00 66.69 85 ARG A CA 1
ATOM 608 C C . ARG A 1 85 ? -9.114 -4.800 21.598 1.00 66.69 85 ARG A C 1
ATOM 610 O O . ARG A 1 85 ? -10.055 -4.236 22.136 1.00 66.69 85 ARG A O 1
ATOM 617 N N . GLU A 1 86 ? -7.856 -4.383 21.743 1.00 75.00 86 GLU A N 1
ATOM 618 C CA . GLU A 1 86 ? -7.475 -3.243 22.593 1.00 75.00 86 GLU A CA 1
ATOM 619 C C . GLU A 1 86 ? -7.328 -1.942 21.785 1.00 75.00 86 GLU A C 1
ATOM 621 O O . GLU A 1 86 ? -6.322 -1.766 21.082 1.00 75.00 86 GLU A O 1
ATOM 626 N N . PRO A 1 87 ? -8.290 -1.004 21.841 1.00 63.19 87 PRO A N 1
ATOM 627 C CA . PRO A 1 87 ? -8.205 0.247 21.098 1.00 63.19 87 PRO A CA 1
ATOM 628 C C . PRO A 1 87 ? -7.113 1.161 21.678 1.00 63.19 87 PRO A C 1
ATOM 630 O O . PRO A 1 87 ? -7.342 1.916 22.616 1.00 63.19 87 PRO A O 1
ATOM 633 N N . ARG A 1 88 ? -5.914 1.134 21.081 1.00 75.31 88 ARG A N 1
ATOM 634 C CA . ARG A 1 88 ? -4.832 2.078 21.405 1.00 75.31 88 ARG A CA 1
ATOM 635 C C . ARG A 1 88 ? -4.933 3.351 20.560 1.00 75.31 88 ARG A C 1
ATOM 637 O O . ARG A 1 88 ? -5.040 3.249 19.326 1.00 75.31 88 ARG A O 1
ATOM 644 N N . PRO A 1 89 ? -4.829 4.552 21.163 1.00 71.19 89 PRO A N 1
ATOM 645 C CA . PRO A 1 89 ? -4.778 5.814 20.439 1.00 71.19 89 PRO A CA 1
ATOM 646 C C . PRO A 1 89 ? -3.440 5.943 19.698 1.00 71.19 89 PRO A C 1
ATOM 648 O O . PRO A 1 89 ? -2.553 6.684 20.067 1.00 71.19 89 PRO A O 1
ATOM 651 N N . GLY A 1 90 ? -3.327 5.288 18.556 1.00 72.81 90 GLY A N 1
ATOM 652 C CA . GLY A 1 90 ? -2.200 5.452 17.629 1.00 72.81 90 GLY A CA 1
ATOM 653 C C . GLY A 1 90 ? -2.198 4.367 16.578 1.00 72.81 90 GLY A C 1
ATOM 654 O O . GLY A 1 90 ? -1.680 4.551 15.485 1.00 72.81 90 GLY A O 1
ATOM 655 N N . ARG A 1 91 ? -2.866 3.252 16.890 1.00 80.12 91 ARG A N 1
ATOM 656 C CA . ARG A 1 91 ? -2.751 1.989 16.173 1.00 80.12 91 ARG A CA 1
ATOM 657 C C . ARG A 1 91 ? -2.940 2.111 14.670 1.00 80.12 91 ARG A C 1
ATOM 659 O O . ARG A 1 91 ? -2.109 1.612 13.937 1.00 80.12 91 ARG A O 1
ATOM 666 N N . LYS A 1 92 ? -3.986 2.797 14.205 1.00 77.94 92 LYS A N 1
ATOM 667 C CA . LYS A 1 92 ? -4.243 2.962 12.763 1.00 77.94 92 LYS A CA 1
ATOM 668 C C . LYS A 1 92 ? -3.076 3.652 12.040 1.00 77.94 92 LYS A C 1
ATOM 670 O O . LYS A 1 92 ? -2.748 3.259 10.933 1.00 77.94 92 LYS A O 1
ATOM 675 N N . VAL A 1 93 ? -2.438 4.631 12.684 1.00 76.06 93 VAL A N 1
ATOM 676 C CA . VAL A 1 93 ? -1.266 5.341 12.144 1.00 76.06 93 VAL A CA 1
ATOM 677 C C . VAL A 1 93 ? -0.055 4.414 12.128 1.00 76.06 93 VAL A C 1
ATOM 679 O O . VAL A 1 93 ? 0.596 4.299 11.103 1.00 76.06 93 VAL A O 1
ATOM 682 N N . ILE A 1 94 ? 0.193 3.693 13.227 1.00 78.75 94 ILE A N 1
ATOM 683 C CA . ILE A 1 94 ? 1.311 2.743 13.342 1.00 78.75 94 ILE A CA 1
ATOM 684 C C . ILE A 1 94 ? 1.184 1.615 12.312 1.00 78.75 94 ILE A C 1
ATOM 686 O O . ILE A 1 94 ? 2.146 1.287 11.633 1.00 78.75 94 ILE A O 1
ATOM 690 N N . VAL A 1 95 ? -0.014 1.046 12.160 1.00 81.06 95 VAL A N 1
ATOM 691 C CA . VAL A 1 95 ? -0.284 -0.014 11.182 1.00 81.06 95 VAL A CA 1
ATOM 692 C C . VAL A 1 95 ? 0.009 0.479 9.771 1.00 81.06 95 VAL A C 1
ATOM 694 O O . VAL A 1 95 ? 0.721 -0.199 9.043 1.00 81.06 95 VAL A O 1
ATOM 697 N N . VAL A 1 96 ? -0.466 1.668 9.397 1.00 77.81 96 VAL A N 1
ATOM 698 C CA . VAL A 1 96 ? -0.160 2.261 8.087 1.00 77.81 96 VAL A CA 1
ATOM 699 C C . VAL A 1 96 ? 1.341 2.518 7.937 1.00 77.81 96 VAL A C 1
ATOM 701 O O . VAL A 1 96 ? 1.914 2.140 6.922 1.00 77.81 96 VAL A O 1
ATOM 704 N N . ALA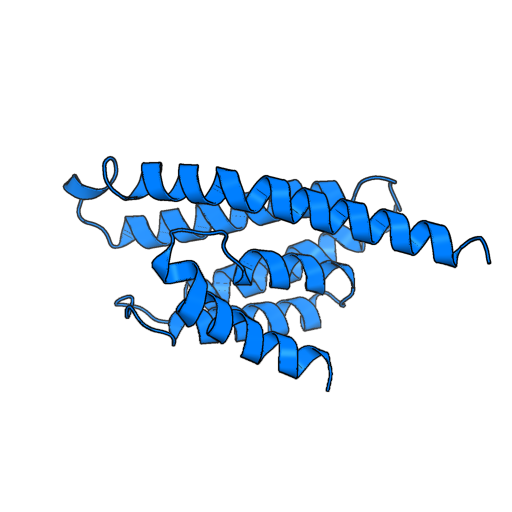 A 1 97 ? 1.988 3.086 8.957 1.00 75.19 97 ALA A N 1
ATOM 705 C CA . ALA A 1 97 ? 3.415 3.404 8.948 1.00 75.19 97 ALA A CA 1
ATOM 706 C C . ALA A 1 97 ? 4.324 2.169 8.843 1.00 75.19 97 ALA A C 1
ATOM 708 O O . ALA A 1 97 ? 5.466 2.312 8.432 1.00 75.19 97 ALA A O 1
ATOM 709 N N . VAL A 1 98 ? 3.838 0.974 9.193 1.00 78.75 98 VAL A N 1
ATOM 710 C CA . VAL A 1 98 ? 4.586 -0.288 9.063 1.00 78.75 98 VAL A CA 1
ATOM 711 C C . VAL A 1 98 ? 4.207 -1.035 7.784 1.00 78.75 98 VAL A C 1
ATOM 713 O O . VAL A 1 98 ? 5.074 -1.480 7.037 1.00 78.75 98 VAL A O 1
ATOM 716 N N . VAL A 1 99 ? 2.910 -1.175 7.508 1.00 81.56 99 VAL A N 1
ATOM 717 C CA . VAL A 1 99 ? 2.408 -2.021 6.416 1.00 81.56 99 VAL A CA 1
ATOM 718 C C . VAL A 1 99 ? 2.655 -1.385 5.044 1.00 81.56 99 VAL A C 1
ATOM 720 O O . VAL A 1 99 ? 2.966 -2.103 4.099 1.00 81.56 99 VAL A O 1
ATOM 723 N N . VAL A 1 100 ? 2.578 -0.054 4.924 1.00 77.19 100 VAL A N 1
ATOM 724 C CA . VAL A 1 100 ? 2.856 0.659 3.662 1.00 77.19 100 VAL A CA 1
ATOM 725 C C . VAL A 1 100 ? 4.314 0.501 3.214 1.00 77.19 100 VAL A C 1
ATOM 727 O O . VAL A 1 100 ? 4.515 0.030 2.096 1.00 77.19 100 VAL A O 1
ATOM 730 N N . PRO A 1 101 ? 5.342 0.820 4.030 1.00 75.31 101 PRO A N 1
ATOM 731 C CA . PRO A 1 101 ? 6.723 0.602 3.607 1.00 75.31 101 PRO A CA 1
ATOM 732 C C . PRO A 1 101 ? 7.026 -0.876 3.359 1.00 75.31 101 PRO A C 1
ATOM 734 O O . PRO A 1 101 ? 7.703 -1.178 2.385 1.00 75.31 101 PRO A O 1
ATOM 737 N N . ALA A 1 102 ? 6.477 -1.803 4.153 1.00 79.00 102 ALA A N 1
ATOM 738 C CA . ALA A 1 102 ? 6.642 -3.235 3.894 1.00 79.00 102 ALA A CA 1
ATOM 739 C C . ALA A 1 102 ? 6.095 -3.656 2.515 1.00 79.00 102 ALA A C 1
ATOM 741 O O . ALA A 1 102 ? 6.735 -4.440 1.818 1.00 79.00 102 ALA A O 1
ATOM 742 N N . ALA A 1 103 ? 4.950 -3.109 2.095 1.00 78.50 103 ALA A N 1
ATOM 743 C CA . ALA A 1 103 ? 4.378 -3.369 0.775 1.00 78.50 103 ALA A CA 1
ATOM 744 C C . ALA A 1 103 ? 5.240 -2.796 -0.364 1.00 78.50 103 ALA A C 1
ATOM 746 O O . ALA A 1 103 ? 5.436 -3.463 -1.378 1.00 78.50 103 ALA A O 1
ATOM 747 N N . LEU A 1 104 ? 5.789 -1.590 -0.181 1.00 78.44 104 LEU A N 1
ATOM 748 C CA . LEU A 1 104 ? 6.703 -0.969 -1.148 1.00 78.44 104 LEU A CA 1
ATOM 749 C C . LEU A 1 104 ? 7.995 -1.780 -1.290 1.00 78.44 104 LEU A C 1
ATOM 751 O O . LEU A 1 104 ? 8.391 -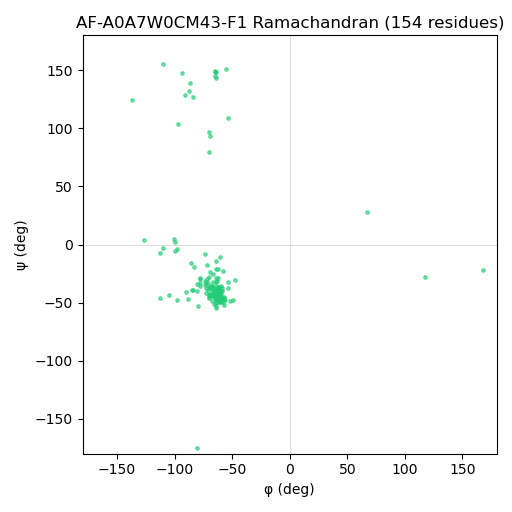2.105 -2.405 1.00 78.44 104 LEU A O 1
ATOM 755 N N . LEU A 1 105 ? 8.603 -2.169 -0.163 1.00 78.44 105 LEU A N 1
ATOM 756 C CA . LEU A 1 105 ? 9.783 -3.035 -0.133 1.00 78.44 105 LEU A CA 1
ATOM 757 C C . LEU A 1 105 ? 9.514 -4.358 -0.858 1.00 78.44 105 LEU A C 1
ATOM 759 O O . LEU A 1 105 ? 10.306 -4.761 -1.703 1.00 78.44 105 LEU A O 1
ATOM 763 N N . ALA A 1 106 ? 8.386 -5.015 -0.568 1.00 80.00 106 ALA A N 1
ATOM 764 C CA . ALA A 1 106 ? 8.019 -6.275 -1.211 1.00 80.00 106 ALA A CA 1
ATOM 765 C C . ALA A 1 106 ? 7.905 -6.132 -2.734 1.00 80.00 106 ALA A C 1
ATOM 767 O O . ALA A 1 106 ? 8.365 -7.003 -3.468 1.00 80.00 106 ALA A O 1
ATOM 768 N N . ARG A 1 107 ? 7.337 -5.023 -3.218 1.00 77.31 107 ARG A N 1
ATOM 769 C CA . ARG A 1 107 ? 7.182 -4.785 -4.655 1.00 77.31 107 ARG A CA 1
ATOM 770 C C . ARG A 1 107 ? 8.517 -4.550 -5.353 1.00 77.31 107 ARG A C 1
ATOM 772 O O . ARG A 1 107 ? 8.754 -5.126 -6.410 1.00 77.31 107 ARG A O 1
ATOM 779 N N . GLU A 1 108 ? 9.399 -3.757 -4.754 1.00 76.31 108 GLU A N 1
ATOM 780 C CA . GLU A 1 108 ? 10.731 -3.532 -5.319 1.00 76.31 108 GLU A CA 1
ATOM 781 C C . GLU A 1 108 ? 11.574 -4.812 -5.282 1.00 76.31 108 GLU A C 1
ATOM 783 O O . GLU A 1 108 ? 12.220 -5.124 -6.277 1.00 76.31 108 GLU A O 1
ATOM 788 N N . LEU A 1 109 ? 11.504 -5.612 -4.209 1.00 78.94 109 LEU A N 1
ATOM 789 C CA . LEU A 1 109 ? 12.171 -6.920 -4.137 1.00 78.94 109 LEU A CA 1
ATOM 790 C C . LEU A 1 109 ? 11.692 -7.875 -5.232 1.00 78.94 109 LEU A C 1
ATOM 792 O O . LEU A 1 109 ? 12.510 -8.543 -5.862 1.00 78.94 109 LEU A O 1
ATOM 796 N N . VAL A 1 110 ? 10.382 -7.910 -5.491 1.00 78.50 110 VAL A N 1
ATOM 797 C CA . VAL A 1 110 ? 9.834 -8.664 -6.623 1.00 78.50 110 VAL A CA 1
ATOM 798 C C . VAL A 1 110 ? 10.391 -8.122 -7.933 1.00 78.50 110 VAL A C 1
ATOM 800 O O . VAL A 1 110 ? 10.841 -8.907 -8.754 1.00 78.50 110 VAL A O 1
ATOM 803 N N . SER A 1 111 ? 10.414 -6.803 -8.131 1.00 73.88 111 SER A N 1
ATOM 804 C CA . SER A 1 111 ? 10.937 -6.210 -9.368 1.00 73.88 111 SER A CA 1
ATOM 805 C C . SER A 1 111 ? 12.423 -6.516 -9.590 1.00 73.88 111 SER A C 1
ATOM 807 O O . SER A 1 111 ? 12.843 -6.759 -10.717 1.00 73.88 111 SER A O 1
ATOM 809 N N . LEU A 1 112 ? 13.209 -6.544 -8.512 1.00 75.38 112 LEU A N 1
ATOM 810 C CA . LEU A 1 112 ? 14.633 -6.845 -8.528 1.00 75.38 112 LEU A CA 1
ATOM 811 C C . LEU A 1 112 ? 14.898 -8.307 -8.889 1.00 75.38 112 LEU A C 1
ATOM 813 O O . LEU A 1 112 ? 15.837 -8.576 -9.628 1.00 75.38 112 LEU A O 1
ATOM 817 N N . ALA A 1 113 ? 14.043 -9.236 -8.448 1.00 78.50 113 ALA A N 1
ATOM 818 C CA . ALA A 1 113 ? 14.151 -10.651 -8.809 1.00 78.50 113 ALA A CA 1
ATOM 819 C C . ALA A 1 113 ? 14.106 -10.892 -10.331 1.00 78.50 113 ALA A C 1
ATOM 821 O O . ALA A 1 113 ? 14.627 -11.900 -10.800 1.00 78.50 113 ALA A O 1
ATOM 822 N N . TRP A 1 114 ? 13.526 -9.959 -11.092 1.00 73.44 114 TRP A N 1
ATOM 823 C CA . TRP A 1 114 ? 13.450 -10.006 -12.553 1.00 73.44 114 TRP A CA 1
ATOM 824 C C . TRP A 1 114 ? 14.513 -9.144 -13.259 1.00 73.44 114 TRP A C 1
ATOM 826 O O . TRP A 1 114 ? 14.606 -9.180 -14.483 1.00 73.44 114 TRP A O 1
ATOM 836 N N . ARG A 1 115 ? 15.326 -8.362 -12.529 1.00 69.88 115 ARG A N 1
ATOM 837 C CA . ARG A 1 115 ? 16.359 -7.485 -13.112 1.00 69.88 115 ARG A CA 1
ATOM 838 C C . ARG A 1 115 ? 17.727 -8.156 -13.175 1.00 69.88 115 ARG A C 1
ATOM 840 O O . ARG A 1 115 ? 18.130 -8.905 -12.285 1.00 69.88 115 ARG A O 1
ATOM 847 N N . GLN A 1 116 ? 18.497 -7.800 -14.201 1.00 74.56 116 GLN A N 1
ATOM 848 C CA . GLN A 1 116 ? 19.887 -8.230 -14.340 1.00 74.56 116 GLN A CA 1
ATOM 849 C C . GLN A 1 116 ? 20.759 -7.654 -13.205 1.00 74.56 116 GLN A C 1
ATOM 851 O O . GLN A 1 116 ? 20.532 -6.508 -12.815 1.00 74.56 116 GLN A O 1
ATOM 856 N N . PRO A 1 117 ? 21.777 -8.386 -12.698 1.00 67.62 117 PRO A N 1
ATOM 857 C CA . PRO A 1 117 ? 22.680 -7.973 -11.606 1.00 67.62 117 PRO A CA 1
ATOM 858 C C . PRO A 1 117 ? 23.275 -6.562 -11.734 1.00 67.62 117 PRO A C 1
ATOM 860 O O . PRO A 1 117 ? 23.513 -5.890 -10.733 1.00 67.62 117 PRO A O 1
ATOM 863 N N . ALA A 1 118 ? 23.474 -6.089 -12.964 1.00 68.19 118 ALA A N 1
ATOM 864 C CA . ALA A 1 118 ? 24.026 -4.768 -13.248 1.00 68.19 118 ALA A CA 1
ATOM 865 C C . ALA A 1 118 ? 23.080 -3.599 -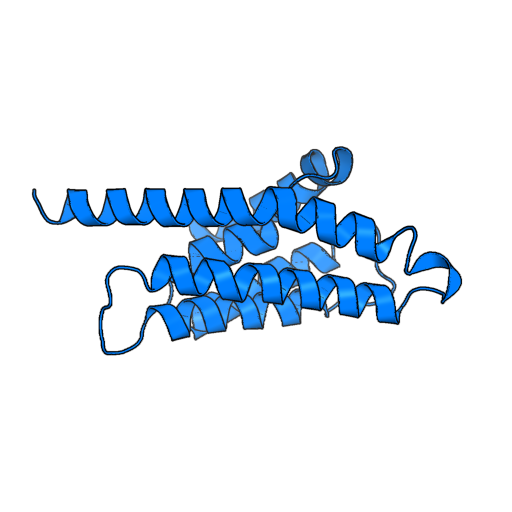12.886 1.00 68.19 118 ALA A C 1
ATOM 867 O O . ALA A 1 118 ? 23.556 -2.501 -12.602 1.00 68.19 118 ALA A O 1
ATOM 868 N N . ASP A 1 119 ? 21.763 -3.828 -12.820 1.00 67.38 119 ASP A N 1
ATOM 869 C CA . ASP A 1 119 ? 20.751 -2.762 -12.697 1.00 67.38 119 ASP A CA 1
ATOM 870 C C . ASP A 1 119 ? 20.239 -2.546 -11.259 1.00 67.38 119 ASP A C 1
ATOM 872 O O . ASP A 1 119 ? 19.351 -1.721 -11.009 1.00 67.38 119 ASP A O 1
ATOM 876 N N . TRP A 1 120 ? 20.779 -3.292 -10.288 1.00 66.62 120 TRP A N 1
ATOM 877 C CA . TRP A 1 120 ? 20.273 -3.323 -8.908 1.00 66.62 120 TRP A CA 1
ATOM 878 C C . TRP A 1 120 ? 20.522 -2.002 -8.177 1.00 66.62 120 TRP A C 1
ATOM 880 O O . TRP A 1 120 ? 19.643 -1.487 -7.483 1.00 66.62 120 TRP A O 1
ATOM 890 N N . VAL A 1 121 ? 21.718 -1.437 -8.357 1.00 66.38 121 VAL A N 1
ATOM 891 C CA . VAL A 1 121 ? 22.178 -0.249 -7.622 1.00 66.38 121 VAL A CA 1
ATOM 892 C C . VAL A 1 121 ? 21.679 1.045 -8.269 1.00 66.38 121 VAL A C 1
ATOM 894 O O . VAL A 1 121 ? 21.270 1.963 -7.563 1.00 66.38 121 VAL A O 1
ATOM 897 N N . SER A 1 122 ? 21.667 1.111 -9.602 1.00 61.53 122 SER A N 1
ATOM 898 C CA . SER A 1 122 ? 21.288 2.306 -10.366 1.00 61.53 122 SER A CA 1
ATOM 899 C C . SER A 1 122 ? 19.771 2.494 -10.486 1.00 61.53 122 SER A C 1
ATOM 901 O O . SER A 1 122 ? 19.300 3.629 -10.472 1.00 61.53 122 SER A O 1
ATOM 903 N N . GLY A 1 123 ? 18.999 1.404 -10.578 1.00 63.22 123 GLY A N 1
ATOM 904 C CA . GLY A 1 123 ? 17.550 1.456 -10.797 1.00 63.22 123 GLY A CA 1
ATOM 905 C C . GLY A 1 123 ? 16.698 1.149 -9.565 1.00 63.22 123 GLY A C 1
ATOM 906 O O . GLY A 1 123 ? 15.715 1.843 -9.318 1.00 63.22 123 GLY A O 1
ATOM 907 N N . GLY A 1 124 ? 17.056 0.120 -8.789 1.00 66.25 124 GLY A N 1
ATOM 908 C CA . GLY A 1 124 ? 16.201 -0.395 -7.710 1.00 66.25 124 GLY A CA 1
ATOM 909 C C . GLY A 1 124 ? 16.255 0.425 -6.421 1.00 66.25 124 GLY A C 1
ATOM 910 O O . GLY A 1 124 ? 15.228 0.870 -5.912 1.00 66.25 124 GLY A O 1
ATOM 911 N N . LEU A 1 125 ? 17.459 0.674 -5.896 1.00 67.56 125 LEU A N 1
ATOM 912 C CA . LEU A 1 125 ? 17.624 1.401 -4.628 1.00 67.56 125 LEU A CA 1
ATOM 913 C C . LEU A 1 125 ? 17.176 2.866 -4.726 1.00 67.56 125 LEU A C 1
ATOM 915 O O . LEU A 1 125 ? 16.561 3.389 -3.795 1.00 67.56 125 LEU A O 1
ATOM 919 N N . ALA A 1 126 ? 17.430 3.514 -5.865 1.00 66.25 126 ALA A N 1
ATOM 920 C CA . ALA A 1 126 ? 16.991 4.882 -6.120 1.00 66.25 126 ALA A CA 1
ATOM 921 C C . ALA A 1 126 ? 15.458 4.985 -6.213 1.00 66.25 126 ALA A C 1
ATOM 923 O O . ALA A 1 126 ? 14.866 5.865 -5.587 1.00 66.25 126 ALA A O 1
ATOM 924 N N . ALA A 1 127 ? 14.803 4.059 -6.924 1.00 66.56 127 ALA A N 1
ATOM 925 C CA . ALA A 1 127 ? 13.344 4.024 -7.029 1.00 66.56 127 ALA A CA 1
ATOM 926 C C . ALA A 1 127 ? 12.681 3.784 -5.666 1.00 66.56 127 ALA A C 1
ATOM 928 O O . ALA A 1 127 ? 11.744 4.494 -5.303 1.00 66.56 127 ALA A O 1
ATOM 929 N N . LEU A 1 128 ? 13.216 2.856 -4.868 1.00 67.81 128 LEU A N 1
ATOM 930 C CA . LEU A 1 128 ? 12.745 2.574 -3.511 1.00 67.81 128 LEU A CA 1
ATOM 931 C C . LEU A 1 128 ? 12.848 3.806 -2.599 1.00 67.81 128 LEU A C 1
ATOM 933 O O . LEU A 1 128 ? 11.890 4.142 -1.902 1.00 67.81 128 LEU A O 1
ATOM 937 N N . ALA A 1 129 ? 13.991 4.500 -2.629 1.00 70.50 129 ALA A N 1
ATOM 938 C CA . ALA A 1 129 ? 14.228 5.696 -1.824 1.00 70.50 129 ALA A CA 1
ATOM 939 C C . ALA A 1 129 ? 13.280 6.842 -2.205 1.00 70.50 129 ALA A C 1
ATOM 941 O O . ALA A 1 129 ? 12.658 7.443 -1.327 1.00 70.50 129 ALA A O 1
ATOM 942 N N . VAL A 1 130 ? 13.109 7.101 -3.506 1.00 70.31 130 VAL A N 1
ATOM 943 C CA . VAL A 1 130 ? 12.173 8.117 -4.010 1.00 70.31 130 VAL A CA 1
ATOM 944 C C . VAL A 1 130 ? 10.736 7.759 -3.628 1.00 70.31 130 VAL A C 1
ATOM 946 O O . VAL A 1 130 ? 10.001 8.599 -3.110 1.00 70.31 130 VAL A O 1
ATOM 949 N N . ASN A 1 131 ? 10.333 6.501 -3.801 1.00 67.06 131 ASN A N 1
ATOM 950 C CA . ASN A 1 131 ? 8.962 6.077 -3.538 1.00 67.06 131 ASN A CA 1
ATOM 951 C C . ASN A 1 131 ? 8.626 6.104 -2.033 1.00 67.06 131 ASN A C 1
ATOM 953 O O . ASN A 1 131 ? 7.533 6.524 -1.644 1.00 67.06 131 ASN A O 1
ATOM 957 N N . LEU A 1 132 ? 9.578 5.745 -1.164 1.00 70.94 132 LEU A N 1
ATOM 958 C CA . LEU A 1 132 ? 9.449 5.904 0.290 1.00 70.94 132 LEU A CA 1
ATOM 959 C C . LEU A 1 132 ? 9.360 7.377 0.701 1.00 70.94 132 LEU A C 1
ATOM 961 O O . LEU A 1 132 ? 8.524 7.714 1.544 1.00 70.94 132 LEU A O 1
ATOM 965 N N . ALA A 1 133 ? 10.172 8.245 0.088 1.00 78.56 133 ALA A N 1
ATOM 966 C CA . ALA A 1 133 ? 10.214 9.671 0.403 1.00 78.56 133 ALA A CA 1
ATOM 967 C C . ALA A 1 133 ? 8.863 10.365 0.178 1.00 78.56 133 ALA A C 1
ATOM 969 O O . ALA A 1 133 ? 8.485 11.226 0.969 1.00 78.56 133 ALA A O 1
ATOM 970 N N . TRP A 1 134 ? 8.104 9.960 -0.844 1.00 65.50 134 TRP A N 1
ATOM 971 C CA . TRP A 1 134 ? 6.782 10.529 -1.127 1.00 65.50 134 TRP A CA 1
ATOM 972 C C . TRP A 1 134 ? 5.637 9.794 -0.419 1.00 65.50 134 TRP A C 1
ATOM 974 O O . TRP A 1 134 ? 4.711 10.425 0.101 1.00 65.50 134 TRP A O 1
ATOM 984 N N . THR A 1 135 ? 5.680 8.461 -0.372 1.00 68.62 135 THR A N 1
ATOM 985 C CA . THR A 1 135 ? 4.525 7.652 0.053 1.00 68.62 135 THR A CA 1
ATOM 986 C C . THR A 1 135 ? 4.351 7.634 1.572 1.00 68.62 135 THR A C 1
ATOM 988 O O . THR A 1 135 ? 3.219 7.671 2.060 1.00 68.62 135 THR A O 1
ATOM 991 N N . LEU A 1 136 ? 5.445 7.643 2.341 1.00 72.69 136 LEU A N 1
ATOM 992 C CA . LEU A 1 136 ? 5.383 7.665 3.806 1.00 72.69 136 LEU A CA 1
ATOM 993 C C . LEU A 1 136 ? 4.737 8.937 4.374 1.00 72.69 136 LEU A C 1
ATOM 995 O O . LEU A 1 136 ? 3.783 8.802 5.150 1.00 72.69 136 LEU A O 1
ATOM 999 N N . PRO A 1 137 ? 5.177 10.159 4.008 1.00 77.12 137 PRO A N 1
ATOM 1000 C CA . PRO A 1 137 ? 4.563 11.370 4.541 1.00 77.12 137 PRO A CA 1
ATOM 1001 C C . PRO A 1 137 ? 3.089 11.488 4.151 1.00 77.12 137 PRO A C 1
ATOM 1003 O O . PRO A 1 137 ? 2.273 11.866 4.991 1.00 77.12 137 PRO A O 1
ATOM 1006 N N . LEU A 1 138 ? 2.706 11.093 2.932 1.00 73.25 138 LEU A N 1
ATOM 1007 C CA . LEU A 1 138 ? 1.307 11.127 2.494 1.00 73.25 138 LEU A CA 1
ATOM 1008 C C . LEU A 1 138 ? 0.434 10.098 3.217 1.00 73.25 138 LEU A C 1
ATOM 1010 O O . LEU A 1 138 ? -0.667 10.428 3.663 1.00 73.25 138 LEU A O 1
ATOM 1014 N N . ALA A 1 139 ? 0.920 8.867 3.388 1.00 73.00 139 ALA A N 1
ATOM 1015 C CA . ALA A 1 139 ? 0.203 7.837 4.134 1.00 73.00 139 ALA A CA 1
ATOM 1016 C C . ALA A 1 139 ? 0.004 8.260 5.600 1.00 73.00 139 ALA A C 1
ATOM 1018 O O . ALA A 1 139 ? -1.085 8.098 6.165 1.00 73.00 139 ALA A O 1
ATOM 1019 N N . LEU A 1 140 ? 1.029 8.882 6.193 1.00 74.12 140 LEU A N 1
ATOM 1020 C CA . LEU A 1 140 ? 0.962 9.440 7.538 1.00 74.12 140 LEU A CA 1
ATOM 1021 C C . LEU A 1 140 ? -0.061 10.582 7.606 1.00 74.12 140 LEU A C 1
ATOM 1023 O O . LEU A 1 140 ? -0.971 10.530 8.435 1.00 74.12 140 LEU A O 1
ATOM 1027 N N . LEU A 1 141 ? 0.003 11.553 6.694 1.00 78.62 141 LEU A N 1
ATOM 1028 C CA . LEU A 1 141 ? -0.921 12.690 6.634 1.00 78.62 141 LEU A CA 1
ATOM 1029 C C . LEU A 1 141 ? -2.388 12.233 6.512 1.00 78.62 141 LEU A C 1
ATOM 1031 O O . LEU A 1 141 ? -3.264 12.694 7.249 1.00 78.62 141 LEU A O 1
ATOM 1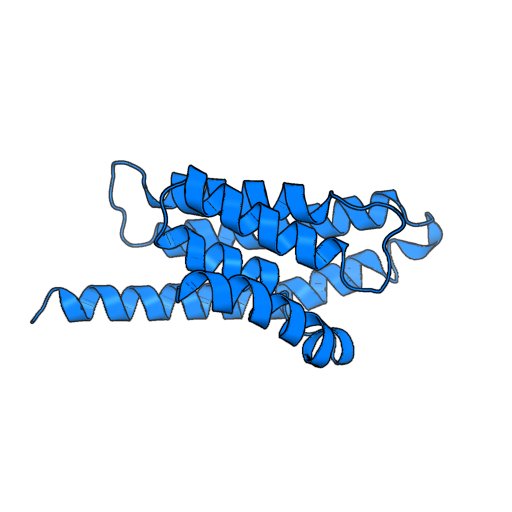035 N N . LEU A 1 142 ? -2.668 11.265 5.635 1.00 75.25 142 LEU A N 1
ATOM 1036 C CA . LEU A 1 142 ? -4.014 10.711 5.446 1.00 75.25 142 LEU A CA 1
ATOM 1037 C C . LEU A 1 142 ? -4.515 9.929 6.669 1.00 75.25 142 LEU A C 1
ATOM 1039 O O . LEU A 1 142 ? -5.713 9.921 6.973 1.00 75.25 142 LEU A O 1
ATOM 1043 N N . SER A 1 143 ? -3.612 9.283 7.406 1.00 71.94 143 SER A N 1
ATOM 1044 C CA . SER A 1 143 ? -3.963 8.597 8.652 1.00 71.94 143 SER A CA 1
ATOM 1045 C C . SER A 1 143 ? -4.266 9.579 9.796 1.00 71.94 143 SER A C 1
ATOM 1047 O O . SER A 1 143 ? -5.163 9.326 10.610 1.00 71.94 143 SER A O 1
ATOM 1049 N N . LEU A 1 144 ? -3.588 10.733 9.822 1.00 74.62 144 LEU A N 1
ATOM 1050 C CA . LEU A 1 144 ? -3.811 11.813 10.787 1.00 74.62 144 LEU A CA 1
ATOM 1051 C C . LEU A 1 144 ? -5.121 12.568 10.519 1.00 74.62 144 LEU A C 1
ATOM 1053 O O . LEU A 1 144 ? -5.888 12.818 11.451 1.00 74.62 144 LEU A O 1
ATOM 1057 N N . THR A 1 145 ? -5.443 12.861 9.259 1.00 75.31 145 THR A N 1
ATOM 1058 C CA . THR A 1 145 ? -6.716 13.519 8.896 1.00 75.31 145 THR A CA 1
ATOM 1059 C C . THR A 1 145 ? -7.926 12.655 9.252 1.00 75.31 145 THR A C 1
ATOM 1061 O O . THR A 1 145 ? -8.892 13.146 9.840 1.00 75.31 145 THR A O 1
ATOM 1064 N N . ARG A 1 146 ? -7.853 11.337 9.016 1.00 67.44 146 ARG A N 1
ATOM 1065 C CA . ARG A 1 146 ? -8.901 10.401 9.458 1.00 67.44 146 ARG A CA 1
ATOM 1066 C C . ARG A 1 146 ? -9.077 10.364 10.973 1.00 67.44 146 ARG A C 1
ATOM 1068 O O . ARG A 1 146 ? -10.210 10.257 11.441 1.00 67.44 146 ARG A O 1
ATOM 1075 N N . ARG A 1 147 ? -7.991 10.471 11.749 1.00 66.75 147 ARG A N 1
ATOM 1076 C CA . ARG A 1 147 ? -8.076 10.589 13.217 1.00 66.75 147 ARG A CA 1
ATOM 1077 C C . ARG A 1 147 ? -8.860 11.826 13.637 1.00 66.75 147 ARG A C 1
ATOM 1079 O O . ARG A 1 147 ? -9.750 11.707 14.479 1.00 66.75 147 ARG A O 1
ATOM 1086 N N . ALA A 1 148 ? -8.559 12.972 13.029 1.00 64.00 148 ALA A N 1
ATOM 1087 C CA . ALA A 1 148 ? -9.226 14.239 13.321 1.00 64.00 148 ALA A CA 1
ATOM 1088 C C . ALA A 1 148 ? -10.724 14.222 12.964 1.00 64.00 148 ALA A C 1
ATOM 1090 O O . ALA A 1 148 ? -11.537 14.826 13.659 1.00 64.00 148 ALA A O 1
ATOM 1091 N N . GLN A 1 149 ? -11.121 13.486 11.923 1.00 64.94 149 GLN A N 1
ATOM 1092 C CA . GLN A 1 149 ? -12.538 13.319 11.585 1.00 64.94 149 GLN A CA 1
ATOM 1093 C C . GLN A 1 149 ? -13.278 12.455 12.613 1.00 64.94 149 GLN A C 1
ATOM 1095 O O . GLN A 1 149 ? -14.363 12.824 13.057 1.00 64.94 149 GLN A O 1
ATOM 1100 N N . THR A 1 150 ? -12.674 11.346 13.057 1.00 60.09 150 THR A N 1
ATOM 1101 C CA . THR A 1 150 ? -13.298 10.459 14.055 1.00 60.09 150 THR A CA 1
ATOM 1102 C C . THR A 1 150 ? -13.452 11.082 15.445 1.00 60.09 150 THR A C 1
ATOM 1104 O O . THR A 1 150 ? -14.335 10.668 16.193 1.00 60.09 150 THR A O 1
ATOM 1107 N N . SER A 1 151 ? -12.623 12.065 15.815 1.00 59.34 151 SER A N 1
ATOM 1108 C CA . SER A 1 151 ? -12.779 12.791 17.083 1.00 59.34 151 SER A CA 1
ATOM 1109 C C . SER A 1 151 ? -13.897 13.835 17.029 1.00 59.34 151 SER A C 1
ATOM 1111 O O . SER A 1 151 ? -14.540 14.084 18.047 1.00 59.34 151 SER A O 1
ATOM 1113 N N . ARG A 1 152 ? -14.170 14.409 15.849 1.00 59.34 152 ARG A N 1
ATOM 1114 C CA . ARG A 1 152 ? -15.210 15.429 15.651 1.00 59.34 152 ARG A CA 1
ATOM 1115 C C . ARG A 1 152 ? -16.624 14.849 15.707 1.00 59.34 152 ARG A C 1
ATOM 1117 O O . ARG A 1 152 ? -17.493 15.454 16.315 1.00 59.34 152 ARG A O 1
ATOM 1124 N N . THR A 1 153 ? -16.834 13.647 15.174 1.00 59.06 153 THR A N 1
ATOM 1125 C CA . THR A 1 153 ? -18.127 12.932 15.227 1.00 59.06 153 THR A CA 1
ATOM 1126 C C . THR A 1 153 ? -18.478 12.360 16.603 1.00 59.06 153 THR A C 1
ATOM 1128 O O . THR A 1 153 ? -19.567 11.837 16.773 1.00 59.06 153 THR A O 1
ATOM 1131 N N . ARG A 1 154 ? -17.557 12.393 17.575 1.00 55.38 154 ARG A N 1
ATOM 1132 C CA . ARG A 1 154 ? -17.794 11.899 18.944 1.00 55.38 154 ARG A CA 1
ATOM 1133 C C . ARG A 1 154 ? -18.159 13.013 19.936 1.00 55.38 154 ARG A C 1
ATOM 1135 O O . ARG A 1 154 ? -18.374 12.712 21.104 1.00 55.38 154 ARG A O 1
ATOM 1142 N N . ARG A 1 155 ? -18.139 14.278 19.496 1.00 55.94 155 ARG A N 1
ATOM 1143 C CA . ARG A 1 155 ? -18.401 15.480 20.313 1.00 55.94 155 ARG A CA 1
ATOM 1144 C C . ARG A 1 155 ? -19.688 16.227 19.934 1.00 55.94 155 ARG A C 1
ATOM 1146 O O . ARG A 1 155 ? -20.014 17.183 20.628 1.00 55.94 155 ARG A O 1
ATOM 1153 N N . GLY A 1 156 ? -20.357 15.842 18.850 1.00 48.09 156 GLY A N 1
ATOM 1154 C CA . GLY A 1 156 ? -21.678 16.347 18.457 1.00 48.09 156 GLY A CA 1
ATOM 1155 C C . GLY A 1 156 ? -22.691 15.225 18.543 1.00 48.09 156 GLY A C 1
ATOM 1156 O O . GLY A 1 156 ? -23.862 15.543 18.815 1.00 48.09 156 GLY A O 1
#

Solvent-accessible surface area (backbone atoms only — not comparable to full-atom values): 8491 Å² total; per-residue (Å²): 113,79,66,60,53,51,57,54,52,49,56,54,47,38,58,73,57,28,70,77,69,74,52,51,60,52,66,63,46,50,30,48,59,52,4,69,80,38,58,34,71,60,14,19,54,53,11,26,53,42,14,44,51,52,46,71,45,76,80,76,60,98,65,75,49,66,50,13,53,48,30,16,50,42,5,23,49,35,12,49,66,56,62,52,91,73,89,58,100,53,48,62,48,53,44,48,68,49,47,51,57,51,48,53,51,52,50,52,53,55,54,49,75,76,50,61,86,86,48,48,72,77,52,48,55,53,50,52,51,52,37,48,67,46,34,50,60,50,49,49,51,57,43,52,53,53,52,57,52,60,56,54,71,74,75,114

Secondary structure (DSSP, 8-state):
-HHHHHHHHHHHHIIIIITTTT---HHHHHHHHHHTTS-HHHHHHHHHHHHHHHHHSSS--SSSSHHHHHHHHHHHHHHHHHT-SS--TTHHHHHHHHHHHHHHHHHHHHHHHTS-GGGIIIIIHHHHHHHHHHHHHHHHHHHHHHHHHHHHTT--

Mean predicted aligned error: 11.03 Å